Protein AF-A0A9X7YFN1-F1 (afdb_monomer_lite)

pLDDT: mean 92.72, std 11.81, range [46.06, 98.44]

Radius of gyration: 12.18 Å; chains: 1; bounding box: 20×27×38 Å

Foldseek 3Di:
DDPQVLCVLCCDPPNVNPLQVLQVQQVHHSVVSVVCVVVSHQDPPSSLVSSCVRRVDDSCSRCCVVVPDPPPD

Organism: Sphingobium yanoikuyae (NCBI:txid13690)

Structure (mmCIF, N/CA/C/O backbone):
data_AF-A0A9X7YFN1-F1
#
_entry.id   AF-A0A9X7YFN1-F1
#
loop_
_atom_site.group_PDB
_atom_site.id
_atom_site.type_symbol
_atom_site.label_atom_id
_atom_site.label_alt_id
_atom_site.label_comp_id
_atom_site.label_asym_id
_atom_site.label_entity_id
_atom_site.label_seq_id
_atom_site.pdbx_PDB_ins_code
_atom_site.Cartn_x
_atom_site.Cartn_y
_atom_site.Cartn_z
_atom_site.occupancy
_atom_site.B_iso_or_equiv
_atom_site.auth_seq_id
_atom_site.auth_comp_id
_atom_site.auth_asym_id
_atom_site.auth_atom_id
_atom_site.pdbx_PDB_model_num
ATOM 1 N N . MET A 1 1 ? 11.624 13.773 -6.560 1.00 46.06 1 MET A N 1
ATOM 2 C CA . MET A 1 1 ? 10.313 13.182 -6.205 1.00 46.06 1 MET A CA 1
ATOM 3 C C . MET A 1 1 ? 10.532 11.697 -6.001 1.00 46.06 1 MET A C 1
ATOM 5 O O . MET A 1 1 ? 11.106 11.080 -6.882 1.00 46.06 1 MET A O 1
ATOM 9 N N . SER A 1 2 ? 10.215 11.162 -4.821 1.00 52.31 2 SER A N 1
ATOM 10 C CA . SER A 1 2 ? 10.493 9.759 -4.488 1.00 52.31 2 SER A CA 1
ATOM 11 C C . SER A 1 2 ? 9.737 8.818 -5.433 1.00 52.31 2 SER A C 1
ATOM 13 O O . SER A 1 2 ? 8.512 8.872 -5.493 1.00 52.31 2 SER A O 1
ATOM 15 N N . ASP A 1 3 ? 10.471 7.957 -6.138 1.00 69.75 3 ASP A N 1
ATOM 16 C CA . ASP A 1 3 ? 9.960 6.929 -7.059 1.00 69.75 3 ASP A CA 1
ATOM 17 C C . ASP A 1 3 ? 9.417 5.691 -6.308 1.00 69.75 3 ASP A C 1
ATOM 19 O O . ASP A 1 3 ? 9.605 4.541 -6.694 1.00 69.75 3 ASP A O 1
ATOM 23 N N . PHE A 1 4 ? 8.799 5.908 -5.142 1.00 90.44 4 PHE A N 1
ATOM 24 C CA . PHE A 1 4 ? 8.287 4.830 -4.304 1.00 90.44 4 PHE A CA 1
ATOM 25 C C . PHE A 1 4 ? 6.806 4.592 -4.587 1.00 90.44 4 PHE A C 1
ATOM 27 O O . PHE A 1 4 ? 5.941 5.381 -4.195 1.00 90.44 4 PHE A O 1
ATOM 34 N N . ILE A 1 5 ? 6.510 3.473 -5.252 1.00 94.81 5 ILE A N 1
ATOM 35 C CA . ILE A 1 5 ? 5.176 3.183 -5.789 1.00 94.81 5 ILE A CA 1
ATOM 36 C C . ILE A 1 5 ? 4.068 3.184 -4.729 1.00 94.81 5 ILE A C 1
ATOM 38 O O . ILE A 1 5 ? 2.986 3.700 -4.994 1.00 94.81 5 ILE A O 1
ATOM 42 N N . LEU A 1 6 ? 4.340 2.701 -3.511 1.00 95.81 6 LEU A N 1
ATOM 43 C CA . LEU A 1 6 ? 3.357 2.701 -2.424 1.00 95.81 6 LEU A CA 1
ATOM 44 C C . LEU A 1 6 ? 2.978 4.128 -1.998 1.00 95.81 6 LEU A C 1
ATOM 46 O O . LEU A 1 6 ? 1.805 4.413 -1.775 1.00 95.81 6 LEU A O 1
ATOM 50 N N . GLU A 1 7 ? 3.946 5.044 -1.926 1.00 95.81 7 GLU A N 1
ATOM 51 C CA . GLU A 1 7 ? 3.669 6.451 -1.614 1.00 95.81 7 GLU A CA 1
ATOM 52 C C . GLU A 1 7 ? 2.881 7.124 -2.746 1.00 95.81 7 GLU A C 1
ATOM 54 O O . GLU A 1 7 ? 1.951 7.887 -2.475 1.00 95.81 7 GLU A O 1
ATOM 59 N N . ARG A 1 8 ? 3.197 6.803 -4.009 1.00 95.31 8 ARG A N 1
ATOM 60 C CA . ARG A 1 8 ? 2.447 7.295 -5.174 1.00 95.31 8 ARG A CA 1
ATOM 61 C C . ARG A 1 8 ? 0.999 6.805 -5.162 1.00 95.31 8 ARG A C 1
ATOM 63 O O . ARG A 1 8 ? 0.088 7.612 -5.318 1.00 95.31 8 ARG A O 1
ATOM 70 N N . ALA A 1 9 ? 0.795 5.506 -4.952 1.00 95.81 9 ALA A N 1
ATOM 71 C CA . ALA A 1 9 ? -0.522 4.878 -4.902 1.00 95.81 9 ALA A CA 1
ATOM 72 C C . ALA A 1 9 ? -1.394 5.462 -3.786 1.00 95.81 9 ALA A C 1
ATOM 74 O O . ALA A 1 9 ? -2.578 5.703 -3.991 1.00 95.81 9 ALA A O 1
ATOM 75 N N . LEU A 1 10 ? -0.800 5.743 -2.623 1.00 96.56 10 LEU A N 1
ATOM 76 C CA . LEU A 1 10 ? -1.513 6.365 -1.512 1.00 96.56 10 LEU A CA 1
ATOM 77 C C . LEU A 1 10 ? -1.942 7.797 -1.810 1.00 96.56 10 LEU A C 1
ATOM 79 O O . LEU A 1 10 ? -3.043 8.170 -1.426 1.00 96.56 10 LEU A O 1
ATOM 83 N N . LYS A 1 11 ? -1.090 8.607 -2.450 1.00 96.31 11 LYS A N 1
ATOM 84 C CA . LYS A 1 11 ? -1.407 10.011 -2.769 1.00 96.31 11 LYS A CA 1
ATOM 85 C C . LYS A 1 11 ? -2.454 10.153 -3.875 1.00 96.31 11 LYS A C 1
ATOM 87 O O . LYS A 1 11 ? -3.125 11.177 -3.920 1.00 96.31 11 LYS A O 1
ATOM 92 N N . ALA A 1 12 ? -2.580 9.161 -4.752 1.00 95.75 12 ALA A N 1
ATOM 93 C C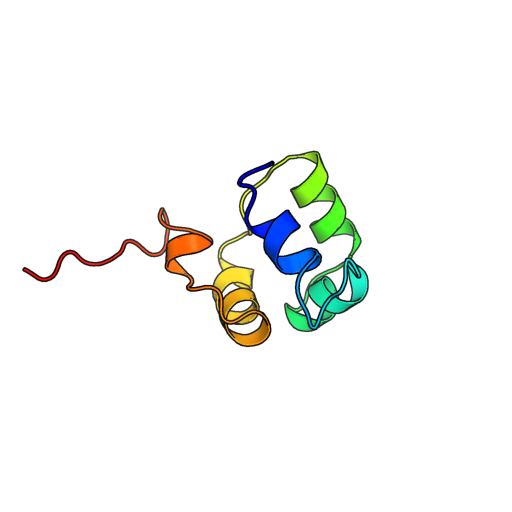A . ALA A 1 12 ? -3.557 9.166 -5.832 1.00 95.75 12 ALA A CA 1
ATOM 94 C C . ALA A 1 12 ? -4.995 8.948 -5.325 1.00 95.75 12 ALA A C 1
ATOM 96 O O . ALA A 1 12 ? -5.229 8.384 -4.252 1.00 95.75 12 ALA A O 1
ATOM 97 N N . GLU A 1 13 ? -5.975 9.365 -6.127 1.00 94.50 13 GLU A N 1
ATOM 98 C CA . GLU A 1 13 ? -7.362 8.932 -5.950 1.00 94.50 13 GLU A CA 1
ATOM 99 C C . GLU A 1 13 ? -7.476 7.412 -6.172 1.00 94.50 13 GLU A C 1
ATOM 101 O O . GLU A 1 13 ? -6.742 6.860 -6.995 1.00 94.50 13 GLU A O 1
ATOM 106 N N . PRO A 1 14 ? -8.367 6.708 -5.450 1.00 94.94 14 PRO A N 1
ATOM 107 C CA . PRO A 1 14 ? -9.359 7.223 -4.502 1.00 94.94 14 PRO A CA 1
ATOM 108 C C . PRO A 1 14 ? -8.825 7.422 -3.069 1.00 94.94 14 PRO A C 1
ATOM 110 O O . PRO A 1 14 ? -9.614 7.597 -2.137 1.00 94.94 14 PRO A O 1
ATOM 113 N N . PHE A 1 15 ? -7.520 7.285 -2.822 1.00 96.88 15 PHE A N 1
ATOM 114 C CA . PHE A 1 15 ? -6.981 7.201 -1.462 1.00 96.88 15 PHE A CA 1
ATOM 115 C C . PHE A 1 15 ? -6.620 8.557 -0.864 1.00 96.88 15 PHE A C 1
ATOM 117 O O . PHE A 1 15 ? -6.790 8.714 0.344 1.00 96.88 15 PHE A O 1
ATOM 124 N N . ALA A 1 16 ? -6.180 9.527 -1.671 1.00 96.12 16 ALA A N 1
ATOM 125 C CA . ALA A 1 16 ? -5.908 10.909 -1.253 1.00 96.12 16 ALA A CA 1
ATOM 126 C C . ALA A 1 16 ? -5.046 11.010 0.030 1.00 96.12 16 ALA A C 1
ATOM 128 O O . ALA A 1 16 ? -5.283 11.820 0.924 1.00 96.12 16 ALA A O 1
ATOM 129 N N . GLY A 1 17 ? -4.059 10.122 0.162 1.00 95.75 17 GLY A N 1
ATOM 130 C CA . GLY A 1 17 ? -3.155 10.005 1.309 1.00 95.75 17 GLY A CA 1
ATOM 131 C C . GLY A 1 17 ? -3.696 9.193 2.494 1.00 95.75 17 GLY A C 1
ATOM 132 O O . GLY A 1 17 ? -2.971 8.979 3.469 1.00 95.75 17 GLY A O 1
ATOM 133 N N . ASN 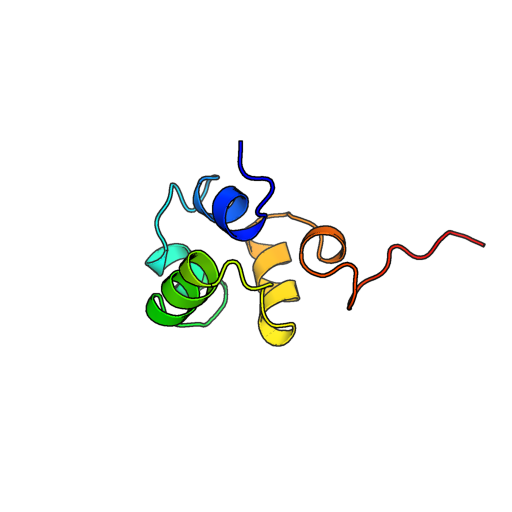A 1 18 ? -4.935 8.701 2.438 1.00 97.94 18 ASN A N 1
ATOM 134 C CA . ASN A 1 18 ? -5.565 7.957 3.525 1.00 97.94 18 ASN A CA 1
ATOM 135 C C . ASN A 1 18 ? -5.079 6.499 3.578 1.00 97.94 18 ASN A C 1
ATOM 137 O O . ASN A 1 18 ? -5.604 5.601 2.913 1.00 97.94 18 ASN A O 1
ATOM 141 N N . GLN A 1 19 ? -4.089 6.259 4.438 1.00 98.06 19 GLN A N 1
ATOM 142 C CA . GLN A 1 19 ? -3.498 4.935 4.641 1.00 98.06 19 GLN A CA 1
ATOM 143 C C . GLN A 1 19 ? -4.505 3.900 5.156 1.00 98.06 19 GLN A C 1
ATOM 145 O O . GLN A 1 19 ? -4.447 2.749 4.735 1.00 98.06 19 GLN A O 1
ATOM 150 N N . SER A 1 20 ? -5.447 4.287 6.024 1.00 98.38 20 SER A N 1
ATOM 151 C CA . SER A 1 20 ? -6.480 3.375 6.535 1.00 98.38 20 SER A CA 1
ATOM 152 C C . SER A 1 20 ? -7.432 2.920 5.432 1.00 98.38 20 SER A C 1
ATOM 154 O O . SER A 1 20 ? -7.790 1.745 5.378 1.00 98.38 20 SER A O 1
ATOM 156 N N . LYS A 1 21 ? -7.808 3.829 4.523 1.00 98.44 21 LYS A N 1
ATOM 157 C CA . LYS A 1 21 ? -8.650 3.515 3.361 1.00 98.44 21 LYS A CA 1
ATOM 158 C C . LYS A 1 21 ? -7.952 2.525 2.430 1.00 98.44 21 LYS A C 1
ATOM 160 O O . LYS A 1 21 ? -8.559 1.527 2.052 1.00 98.44 21 LYS A O 1
ATOM 165 N N . PHE A 1 22 ? -6.677 2.763 2.120 1.00 98.31 22 PHE A N 1
ATOM 166 C CA . PHE A 1 22 ? -5.878 1.847 1.303 1.00 98.31 22 PHE A CA 1
ATOM 167 C C . PHE A 1 22 ? -5.696 0.484 1.977 1.00 98.31 22 PHE A C 1
ATOM 169 O O . PHE A 1 22 ? -5.958 -0.543 1.359 1.00 98.31 22 PHE A O 1
ATOM 176 N N . ALA A 1 23 ? -5.338 0.468 3.265 1.00 98.44 23 ALA A N 1
ATOM 177 C CA . ALA 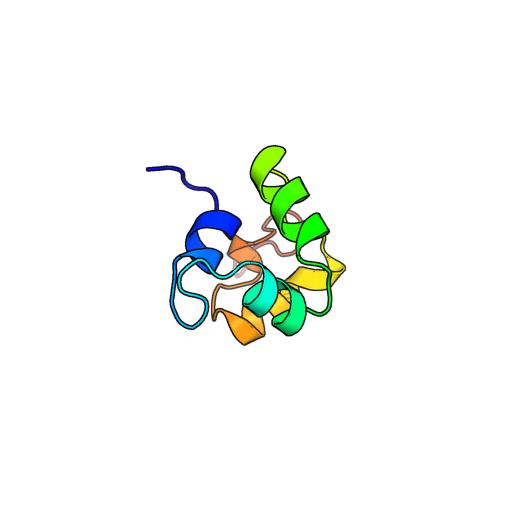A 1 23 ? -5.170 -0.761 4.034 1.00 98.44 23 ALA A CA 1
ATOM 178 C C . ALA A 1 23 ? -6.430 -1.632 3.997 1.00 98.44 23 ALA A C 1
ATOM 180 O O . ALA A 1 23 ? -6.355 -2.825 3.714 1.00 98.44 23 ALA A O 1
ATOM 181 N N . ARG A 1 24 ? -7.600 -1.018 4.208 1.00 98.44 24 ARG A N 1
ATOM 182 C CA . ARG A 1 24 ? -8.891 -1.712 4.171 1.00 98.44 24 ARG A CA 1
ATOM 183 C C . ARG A 1 24 ? -9.217 -2.251 2.777 1.00 98.44 24 ARG A C 1
ATOM 185 O O . ARG A 1 24 ? -9.749 -3.349 2.681 1.00 98.44 24 ARG A O 1
ATOM 192 N N . ALA A 1 25 ? -8.866 -1.512 1.723 1.00 98.00 25 ALA A N 1
ATOM 193 C CA . ALA A 1 25 ? -9.074 -1.930 0.337 1.00 98.00 25 ALA A CA 1
ATOM 194 C C . ALA A 1 25 ? -8.240 -3.166 -0.041 1.00 98.00 25 ALA A C 1
ATOM 196 O O . ALA A 1 25 ? -8.737 -4.041 -0.741 1.00 98.00 25 ALA A O 1
ATOM 197 N N . ILE A 1 26 ? -7.005 -3.278 0.462 1.00 97.81 26 ILE A N 1
ATOM 198 C CA . ILE A 1 26 ? -6.132 -4.432 0.181 1.00 97.81 26 ILE A CA 1
ATOM 199 C C . ILE A 1 26 ? -6.196 -5.539 1.245 1.00 97.81 26 ILE A C 1
ATOM 201 O O . ILE A 1 26 ? -5.523 -6.557 1.103 1.00 97.81 26 ILE A O 1
ATOM 205 N N . GLY A 1 27 ? -7.001 -5.369 2.299 1.00 97.88 27 GLY A N 1
ATOM 206 C CA . GLY A 1 27 ? -7.210 -6.380 3.341 1.00 97.88 27 GLY A C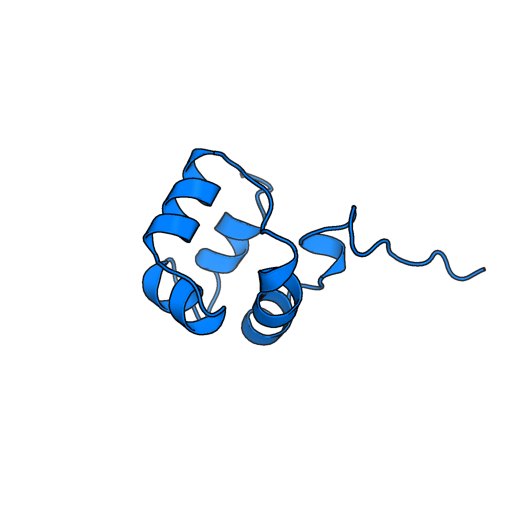A 1
ATOM 207 C C . 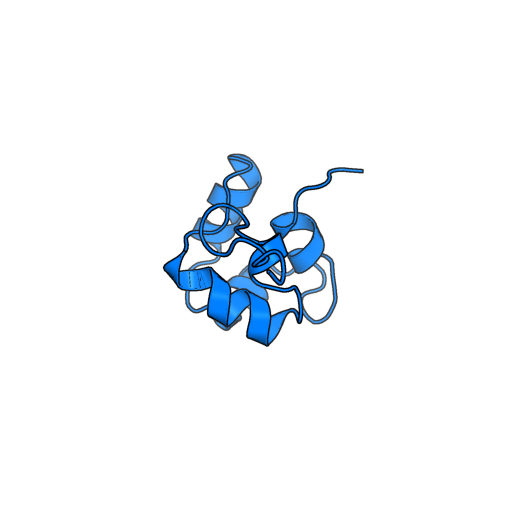GLY A 1 27 ? -6.100 -6.458 4.396 1.00 97.88 27 GLY A C 1
ATOM 208 O O . GLY A 1 27 ? -5.765 -7.547 4.850 1.00 97.88 27 GLY A O 1
ATOM 209 N N . THR A 1 28 ? -5.515 -5.324 4.789 1.00 98.12 28 THR A N 1
ATOM 210 C CA . THR A 1 28 ? -4.471 -5.244 5.826 1.00 98.12 28 THR A CA 1
ATOM 211 C C . THR A 1 28 ? -4.734 -4.118 6.838 1.00 98.12 28 THR A C 1
ATOM 213 O O . THR A 1 28 ? -5.770 -3.454 6.796 1.00 98.12 28 THR A O 1
ATOM 216 N N . SER A 1 29 ? -3.809 -3.895 7.777 1.00 98.38 29 SER A N 1
ATOM 217 C CA . SER A 1 29 ? -3.896 -2.828 8.785 1.00 98.38 29 SER A CA 1
ATOM 218 C C . SER A 1 29 ? -3.188 -1.541 8.341 1.00 98.38 29 SER A C 1
ATOM 220 O O . SER A 1 29 ? -2.192 -1.577 7.617 1.00 98.38 29 SER A O 1
ATOM 222 N N . GLN A 1 30 ? -3.649 -0.377 8.814 1.00 98.19 30 GLN A N 1
ATOM 223 C CA . GLN A 1 30 ? -2.950 0.892 8.559 1.00 98.19 30 GLN A CA 1
ATOM 224 C C . GLN A 1 30 ? -1.516 0.882 9.118 1.00 98.19 30 GLN A C 1
ATOM 226 O O . GLN A 1 30 ? -0.611 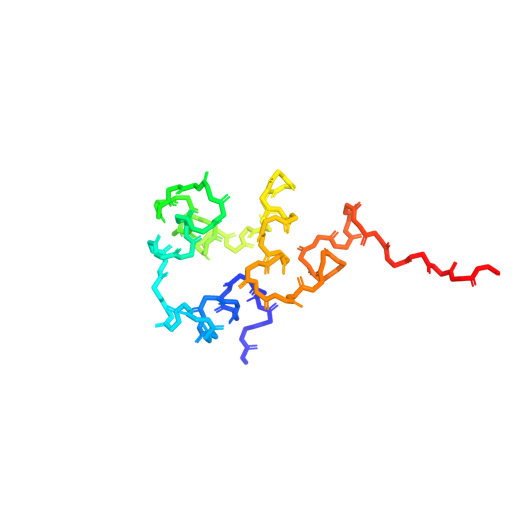1.444 8.499 1.00 98.19 30 GLN A O 1
ATOM 231 N N . GLN A 1 31 ? -1.287 0.186 10.237 1.00 98.38 31 GLN A N 1
ATOM 232 C CA . GLN A 1 31 ? 0.042 0.018 10.824 1.00 98.38 31 GLN A CA 1
ATOM 233 C C . GLN A 1 31 ? 1.012 -0.666 9.852 1.00 98.38 31 GLN A C 1
ATOM 235 O O . GLN A 1 31 ? 2.156 -0.228 9.734 1.00 98.38 31 GLN A O 1
ATOM 240 N N . ASN A 1 32 ? 0.560 -1.685 9.114 1.00 98.31 32 ASN A N 1
ATOM 241 C CA . ASN A 1 32 ? 1.378 -2.338 8.091 1.00 98.31 32 ASN A CA 1
ATOM 242 C C . ASN A 1 32 ? 1.780 -1.355 6.986 1.00 98.31 32 ASN A C 1
ATOM 244 O O . ASN A 1 32 ? 2.959 -1.275 6.648 1.00 98.31 32 ASN A O 1
ATOM 248 N N . ILE A 1 33 ? 0.840 -0.536 6.500 1.00 98.00 33 ILE A N 1
ATOM 249 C CA . ILE A 1 33 ? 1.129 0.505 5.500 1.00 98.00 33 ILE A CA 1
ATOM 250 C C . ILE A 1 33 ? 2.190 1.486 6.013 1.00 98.00 33 ILE A C 1
ATOM 252 O O . ILE A 1 33 ? 3.167 1.766 5.318 1.00 98.00 33 ILE A O 1
ATOM 256 N N . SER A 1 34 ? 2.024 1.981 7.242 1.00 97.94 34 SER A N 1
ATOM 257 C CA . SER A 1 34 ? 2.971 2.895 7.892 1.00 97.94 34 SER A CA 1
ATOM 258 C C . SER A 1 34 ? 4.365 2.275 8.022 1.00 97.94 34 SER A C 1
ATOM 260 O O . SER A 1 34 ? 5.366 2.915 7.692 1.00 97.94 34 SER A O 1
ATOM 262 N N . ASN A 1 35 ? 4.439 1.006 8.435 1.00 98.06 35 ASN A N 1
ATOM 263 C CA . ASN A 1 35 ? 5.696 0.271 8.546 1.00 98.06 35 ASN A CA 1
ATOM 264 C C . ASN A 1 35 ? 6.390 0.144 7.181 1.00 98.06 35 ASN A C 1
ATOM 266 O O . ASN A 1 35 ? 7.583 0.432 7.080 1.00 98.06 35 ASN A O 1
ATOM 270 N N . TRP A 1 36 ? 5.658 -0.214 6.121 1.00 97.56 36 TRP A N 1
ATOM 271 C CA . TRP A 1 36 ? 6.223 -0.329 4.772 1.00 97.56 36 TRP A CA 1
ATOM 272 C C . TRP A 1 36 ? 6.688 1.018 4.213 1.00 97.56 36 TRP A C 1
ATOM 274 O O . TRP A 1 36 ? 7.747 1.083 3.593 1.00 97.56 36 TRP A O 1
ATOM 284 N N . LEU A 1 37 ? 5.955 2.104 4.480 1.00 96.12 37 LEU A N 1
ATOM 285 C CA . LEU A 1 37 ? 6.363 3.461 4.103 1.00 96.12 37 LEU A CA 1
ATOM 286 C C . LEU A 1 37 ? 7.669 3.876 4.782 1.00 96.12 37 LEU A C 1
ATOM 288 O O . LEU A 1 37 ? 8.585 4.350 4.110 1.00 96.12 37 LEU A O 1
ATOM 292 N N . ARG A 1 38 ? 7.767 3.678 6.102 1.00 96.06 38 ARG A N 1
ATOM 293 C CA . ARG A 1 38 ? 8.956 4.035 6.894 1.00 96.06 38 ARG A CA 1
ATOM 294 C C . ARG A 1 38 ? 10.177 3.219 6.490 1.00 96.06 38 ARG A C 1
ATOM 296 O O . ARG A 1 38 ? 11.256 3.778 6.340 1.00 96.06 38 ARG A O 1
ATOM 303 N N . ALA A 1 39 ? 9.993 1.918 6.279 1.00 95.62 39 ALA A N 1
ATOM 304 C CA . ALA A 1 39 ? 11.059 1.011 5.868 1.00 95.62 39 ALA A CA 1
ATOM 305 C C . ALA A 1 39 ? 11.400 1.109 4.371 1.00 95.62 39 ALA A C 1
ATOM 307 O O . ALA A 1 39 ? 12.310 0.417 3.920 1.00 95.62 39 ALA A O 1
ATOM 308 N N . ARG A 1 40 ? 10.652 1.907 3.587 1.00 94.38 40 ARG A N 1
ATOM 309 C CA . ARG A 1 40 ? 10.704 1.904 2.112 1.00 94.38 40 ARG A CA 1
ATOM 310 C C . ARG A 1 40 ? 10.621 0.478 1.541 1.00 94.38 40 ARG A C 1
ATOM 312 O O . ARG A 1 40 ? 11.259 0.148 0.545 1.00 94.38 40 ARG A O 1
ATOM 319 N N . ALA A 1 41 ? 9.832 -0.374 2.193 1.00 94.38 41 ALA A N 1
ATOM 320 C CA . ALA A 1 41 ? 9.713 -1.783 1.855 1.00 94.38 41 ALA A CA 1
ATOM 321 C C . ALA A 1 41 ? 8.790 -1.983 0.649 1.00 94.38 41 ALA A C 1
ATOM 323 O O . ALA A 1 41 ? 7.792 -1.281 0.480 1.00 94.38 41 ALA A O 1
ATOM 324 N N . LYS A 1 42 ? 9.095 -2.989 -0.174 1.00 94.62 42 LYS A N 1
ATOM 325 C CA . LYS A 1 42 ? 8.189 -3.426 -1.239 1.00 94.62 42 LYS A CA 1
ATOM 326 C C . LYS A 1 42 ? 6.885 -3.962 -0.642 1.00 94.62 42 LYS A C 1
ATOM 328 O O . LYS A 1 42 ? 6.887 -4.544 0.442 1.00 94.62 42 LYS A O 1
ATOM 333 N N . LEU A 1 43 ? 5.787 -3.830 -1.385 1.00 96.62 43 LEU A N 1
ATOM 334 C CA . LEU A 1 43 ? 4.513 -4.433 -1.001 1.00 96.62 43 LEU A CA 1
ATOM 335 C C . LEU A 1 43 ? 4.657 -5.973 -0.943 1.00 96.62 43 LEU A C 1
ATOM 337 O O . LEU A 1 43 ? 5.167 -6.570 -1.906 1.00 96.62 43 LEU A O 1
ATOM 341 N N . PRO A 1 44 ? 4.242 -6.643 0.151 1.00 97.31 44 PRO A N 1
ATOM 342 C CA . PRO A 1 44 ? 4.253 -8.102 0.208 1.00 97.31 44 PRO A CA 1
ATOM 343 C C . PRO A 1 44 ? 3.385 -8.713 -0.897 1.00 97.31 44 PRO A C 1
ATOM 345 O O . PRO A 1 44 ? 2.350 -8.158 -1.265 1.00 97.31 44 PRO A O 1
ATOM 348 N N . GLY A 1 45 ? 3.820 -9.856 -1.438 1.00 97.25 45 GLY A N 1
ATOM 349 C CA . GLY A 1 45 ? 3.237 -10.449 -2.650 1.00 97.25 45 GLY A CA 1
ATOM 350 C C . GLY A 1 45 ? 1.740 -10.749 -2.532 1.00 97.25 45 GLY A C 1
ATOM 351 O O . GLY A 1 45 ? 0.990 -10.523 -3.475 1.00 97.25 45 GLY A O 1
ATOM 352 N N . GLU A 1 46 ? 1.296 -11.159 -1.344 1.00 97.56 46 GLU A N 1
ATOM 353 C CA . GLU A 1 46 ? -0.106 -11.471 -1.032 1.00 97.56 46 GLU A CA 1
ATOM 354 C C . GLU A 1 46 ? -1.079 -10.285 -1.203 1.00 97.56 46 GLU A C 1
ATOM 356 O O . GLU A 1 46 ? -2.284 -10.493 -1.364 1.00 97.56 46 GLU A O 1
ATOM 361 N N . TYR A 1 47 ? -0.575 -9.043 -1.200 1.00 98.19 47 TYR A N 1
ATOM 362 C CA . TYR A 1 47 ? -1.387 -7.833 -1.372 1.00 98.19 47 TYR A CA 1
ATOM 363 C C . TYR A 1 47 ? -1.313 -7.240 -2.782 1.00 98.19 47 TYR A C 1
ATOM 365 O O . TYR A 1 47 ? -2.079 -6.329 -3.087 1.00 98.19 47 TYR A O 1
ATOM 373 N N . VAL A 1 48 ? -0.414 -7.726 -3.646 1.00 98.12 48 VAL A N 1
ATOM 374 C CA . VAL A 1 48 ? -0.135 -7.098 -4.951 1.00 98.12 48 VAL A CA 1
ATOM 375 C C . VAL A 1 48 ? -1.353 -7.110 -5.865 1.00 98.12 48 VAL A C 1
ATOM 377 O O . VAL A 1 48 ? -1.672 -6.082 -6.450 1.00 98.12 48 VAL A O 1
ATOM 380 N N . LEU A 1 49 ? -2.055 -8.240 -5.961 1.00 97.75 49 LEU A N 1
ATOM 381 C CA . LEU A 1 49 ? -3.216 -8.358 -6.849 1.00 97.75 49 LEU A CA 1
ATOM 382 C C . LEU A 1 49 ? -4.355 -7.427 -6.417 1.00 97.75 49 LEU A C 1
ATOM 384 O O . LEU A 1 49 ? -4.893 -6.693 -7.235 1.00 97.75 49 LEU A O 1
ATOM 388 N N . ARG A 1 50 ? -4.640 -7.361 -5.111 1.00 98.25 50 ARG A N 1
ATOM 389 C CA . ARG A 1 50 ? -5.637 -6.422 -4.572 1.00 98.25 50 ARG A CA 1
ATOM 390 C C . ARG A 1 50 ? -5.211 -4.971 -4.770 1.00 98.25 50 ARG A C 1
ATOM 392 O O . ARG A 1 50 ? -6.042 -4.124 -5.074 1.00 98.25 50 ARG A O 1
ATOM 399 N N . ALA A 1 51 ? -3.921 -4.671 -4.603 1.00 97.69 51 ALA A N 1
ATOM 400 C CA . ALA A 1 51 ? -3.392 -3.336 -4.853 1.00 97.69 51 ALA A CA 1
ATOM 401 C C . ALA A 1 51 ? -3.550 -2.937 -6.327 1.00 97.69 51 ALA A C 1
ATOM 403 O O . ALA A 1 51 ? -3.957 -1.812 -6.595 1.00 97.69 51 ALA A O 1
ATOM 404 N N . GLU A 1 52 ? -3.282 -3.838 -7.274 1.00 97.75 52 GLU A N 1
ATOM 405 C CA . GLU A 1 52 ? -3.525 -3.614 -8.704 1.00 97.75 52 GLU A CA 1
ATOM 406 C C . GLU A 1 52 ? -5.006 -3.358 -8.995 1.00 97.75 52 GLU A C 1
ATOM 408 O O . GLU A 1 52 ? -5.322 -2.365 -9.643 1.00 97.75 52 GLU A O 1
ATOM 413 N N . GLU A 1 53 ? -5.913 -4.172 -8.454 1.00 97.69 53 GLU A N 1
ATOM 414 C CA . GLU A 1 53 ? -7.361 -3.997 -8.629 1.00 97.69 53 GLU A CA 1
ATOM 415 C C . GLU A 1 53 ? -7.848 -2.625 -8.143 1.00 97.69 53 GLU A C 1
ATOM 417 O O . GLU A 1 53 ? -8.613 -1.956 -8.836 1.00 97.69 53 GLU A O 1
ATOM 422 N N . VAL A 1 54 ? -7.395 -2.178 -6.966 1.00 97.56 54 VAL A N 1
ATOM 423 C CA . VAL A 1 54 ? -7.911 -0.942 -6.350 1.00 97.56 54 VAL A CA 1
ATOM 424 C C . VAL A 1 54 ? -7.186 0.329 -6.799 1.00 97.56 54 VAL A C 1
ATOM 426 O O . VAL A 1 54 ? -7.689 1.426 -6.562 1.00 97.56 54 VAL A O 1
ATOM 429 N N . THR A 1 55 ? -6.002 0.210 -7.410 1.00 96.62 55 THR A N 1
ATOM 430 C CA . THR A 1 55 ? -5.204 1.363 -7.880 1.00 96.62 55 THR A CA 1
ATOM 431 C C . THR A 1 55 ? -5.092 1.460 -9.398 1.00 96.62 55 THR A C 1
ATOM 433 O O . THR A 1 55 ? -4.684 2.502 -9.904 1.00 96.62 55 THR A O 1
ATOM 436 N N . GLY A 1 56 ? -5.365 0.377 -10.128 1.00 96.50 56 GLY A N 1
ATOM 437 C CA . GLY A 1 56 ? -5.067 0.254 -11.556 1.00 96.50 56 GLY A CA 1
ATOM 438 C C . GLY A 1 56 ? -3.568 0.203 -11.887 1.00 96.50 56 GLY A C 1
ATOM 439 O O . GLY A 1 56 ? -3.195 0.173 -13.059 1.00 96.50 56 GLY A O 1
ATOM 440 N N . ILE A 1 57 ? -2.680 0.210 -10.887 1.00 95.75 57 ILE A N 1
ATOM 441 C CA . ILE A 1 57 ? -1.234 0.113 -11.098 1.00 95.75 57 ILE A CA 1
ATOM 442 C C . ILE A 1 57 ? -0.879 -1.353 -11.310 1.00 95.75 57 ILE A C 1
ATOM 444 O O . ILE A 1 57 ? -1.079 -2.173 -10.417 1.00 95.75 57 ILE A O 1
ATOM 448 N N . SER A 1 58 ? -0.290 -1.658 -12.466 1.00 96.44 58 SER A N 1
ATOM 449 C CA . SER A 1 58 ? 0.050 -3.032 -12.827 1.00 96.44 58 SER A CA 1
ATOM 450 C C . SER A 1 58 ? 0.933 -3.724 -11.783 1.00 96.44 58 SER A C 1
ATOM 452 O O . SER A 1 58 ? 1.892 -3.141 -11.263 1.00 96.44 58 SER A O 1
ATOM 454 N N . ARG A 1 59 ? 0.668 -5.012 -11.535 1.00 96.19 59 ARG A N 1
ATOM 455 C CA . ARG A 1 59 ? 1.489 -5.892 -10.681 1.00 96.19 59 ARG A CA 1
ATOM 456 C C . ARG A 1 59 ? 2.976 -5.896 -11.057 1.00 96.19 59 ARG A C 1
ATOM 458 O O . ARG A 1 59 ? 3.828 -6.016 -10.175 1.00 96.19 59 ARG A O 1
ATOM 465 N N . HIS A 1 60 ? 3.280 -5.687 -12.340 1.00 95.38 60 HIS A N 1
ATOM 466 C CA . HIS A 1 60 ? 4.641 -5.587 -12.872 1.00 95.38 60 HIS A CA 1
ATOM 467 C C . HIS A 1 60 ? 5.398 -4.366 -12.331 1.00 95.38 60 HIS A C 1
ATOM 469 O O . HIS A 1 60 ? 6.616 -4.400 -12.198 1.00 95.38 60 HIS A O 1
ATOM 475 N N . VAL A 1 61 ? 4.678 -3.300 -11.969 1.00 94.88 61 VAL A N 1
ATOM 476 C CA . VAL A 1 61 ? 5.245 -2.099 -11.338 1.00 94.88 61 VAL A CA 1
ATOM 477 C C . VAL A 1 61 ? 5.401 -2.305 -9.831 1.00 94.88 61 VAL A C 1
ATOM 479 O O . VAL A 1 61 ? 6.403 -1.901 -9.247 1.00 94.88 61 VAL A O 1
ATOM 482 N N . TRP A 1 62 ? 4.427 -2.954 -9.186 1.00 95.44 62 TRP A N 1
ATOM 483 C CA . TRP A 1 62 ? 4.467 -3.220 -7.744 1.00 95.44 62 TRP A CA 1
ATOM 484 C C . TRP A 1 62 ? 5.606 -4.156 -7.338 1.00 95.44 62 TRP A C 1
ATOM 486 O O . TRP A 1 62 ? 6.311 -3.896 -6.358 1.00 95.44 62 TRP A O 1
ATOM 496 N N . ARG A 1 63 ? 5.749 -5.273 -8.056 1.00 95.00 63 ARG A N 1
ATOM 497 C CA . ARG A 1 63 ? 6.709 -6.342 -7.764 1.00 95.00 63 ARG A CA 1
ATOM 498 C C . ARG A 1 63 ? 7.233 -6.951 -9.067 1.00 95.00 63 ARG A C 1
ATOM 500 O O . ARG A 1 63 ? 6.873 -8.086 -9.370 1.00 95.00 63 ARG A O 1
ATOM 507 N N . PRO A 1 64 ? 8.116 -6.259 -9.812 1.00 94.44 64 PRO A N 1
ATOM 508 C CA . PRO A 1 64 ? 8.739 -6.822 -11.016 1.00 94.44 64 PRO A CA 1
ATOM 509 C C . PRO A 1 64 ? 9.530 -8.107 -10.729 1.00 94.44 64 PRO A C 1
ATOM 511 O O . PRO A 1 64 ? 9.675 -8.951 -11.602 1.00 94.44 64 PRO A O 1
ATOM 514 N N . ASP A 1 65 ? 9.996 -8.289 -9.488 1.00 94.31 65 ASP A N 1
ATOM 515 C CA . ASP A 1 65 ? 10.661 -9.513 -9.036 1.00 94.31 65 ASP A CA 1
ATOM 516 C C . ASP A 1 65 ? 9.719 -10.721 -8.875 1.00 94.31 65 ASP A C 1
ATOM 518 O O . ASP A 1 65 ? 10.185 -11.853 -8.938 1.00 94.31 65 ASP A O 1
ATOM 522 N N . LEU A 1 66 ? 8.411 -10.501 -8.677 1.00 93.88 66 LEU A N 1
ATOM 523 C CA . LEU A 1 66 ? 7.400 -11.572 -8.640 1.00 93.88 66 LEU A CA 1
ATOM 524 C C . LEU A 1 66 ? 6.610 -11.682 -9.945 1.00 93.88 66 LEU A C 1
ATOM 526 O O . LEU A 1 66 ? 6.154 -12.763 -10.305 1.00 93.88 66 LEU A O 1
ATOM 530 N N . TYR A 1 67 ? 6.429 -10.559 -10.633 1.00 93.19 67 TYR A N 1
ATOM 531 C CA . TYR A 1 67 ? 5.667 -10.437 -11.864 1.00 93.19 67 TYR A CA 1
ATOM 532 C C . TYR A 1 67 ? 6.548 -9.771 -12.924 1.00 93.19 67 TYR A C 1
ATOM 534 O O . TYR A 1 67 ? 6.365 -8.584 -13.207 1.00 93.19 67 TYR A O 1
ATOM 542 N N . PRO A 1 68 ? 7.515 -10.487 -13.516 1.00 91.62 68 PRO A N 1
ATOM 543 C CA . PRO A 1 68 ? 8.281 -9.943 -14.629 1.00 91.62 68 PRO A CA 1
ATOM 544 C C . PRO A 1 68 ? 7.347 -9.662 -15.815 1.00 91.62 68 PRO A C 1
ATOM 546 O O . PRO A 1 68 ? 6.384 -10.400 -16.044 1.00 91.62 68 PRO A O 1
ATOM 549 N N . LEU A 1 69 ? 7.612 -8.589 -16.566 1.00 87.25 69 LEU A N 1
ATOM 550 C CA . LEU A 1 69 ? 7.037 -8.448 -17.903 1.00 87.25 69 LEU A CA 1
ATOM 551 C C . LEU A 1 69 ? 7.634 -9.583 -18.728 1.00 87.25 69 LEU A C 1
ATOM 553 O O . LEU A 1 69 ? 8.851 -9.640 -18.895 1.00 87.25 69 LEU A O 1
ATOM 557 N N . ALA A 1 70 ? 6.804 -10.523 -19.172 1.00 76.00 70 ALA A N 1
ATOM 558 C CA . ALA A 1 70 ? 7.262 -11.507 -20.133 1.00 76.00 70 ALA A CA 1
ATOM 559 C C . ALA A 1 70 ? 7.705 -10.726 -21.375 1.00 76.00 70 ALA A C 1
ATOM 561 O O . ALA A 1 70 ? 6.877 -10.083 -22.020 1.00 76.00 70 ALA A O 1
ATOM 562 N N . GLU A 1 71 ? 9.002 -10.732 -21.683 1.00 65.25 71 GLU A N 1
ATOM 563 C CA . GLU A 1 71 ? 9.432 -10.368 -23.025 1.00 65.25 71 GLU A CA 1
ATOM 564 C C . GLU A 1 71 ? 8.721 -11.340 -23.962 1.00 65.25 71 GLU A C 1
ATOM 566 O O . GLU A 1 71 ? 8.891 -12.559 -23.858 1.00 65.25 71 GLU A O 1
ATOM 571 N N . ALA A 1 72 ? 7.824 -10.801 -24.790 1.00 51.66 72 ALA A N 1
ATOM 572 C CA . ALA A 1 72 ? 7.205 -11.561 -25.857 1.00 51.66 72 ALA A CA 1
ATOM 573 C C . ALA A 1 72 ? 8.345 -12.159 -26.686 1.00 51.66 72 ALA A C 1
ATOM 575 O O . ALA A 1 72 ? 9.167 -11.424 -27.233 1.00 51.66 72 ALA A O 1
ATOM 576 N N . LYS A 1 73 ? 8.429 -13.486 -26.666 1.00 48.25 73 LYS A N 1
ATOM 577 C CA . LYS A 1 73 ? 9.398 -14.245 -27.445 1.00 48.25 73 LYS A CA 1
ATOM 578 C C . LYS A 1 73 ? 8.998 -14.268 -28.912 1.00 48.25 73 LYS A C 1
ATOM 580 O O . LYS A 1 73 ? 7.774 -14.328 -29.169 1.00 48.25 73 LYS A O 1
#

InterPro domains:
  IPR001387 Cro/C1-type, helix-turn-helix domain [PS50943] (19-62)
  IPR010982 Lambda repressor-like, DNA-binding domain superfamily [G3DSA:1.10.260.40] (6-73)
  IPR010982 Lambda repressor-like, DNA-binding domain superfamily [SSF47413] (13-67)
  IPR031856 Bacterial antitoxin YdaS-like [PF15943] (15-68)

Secondary structure (DSSP, 8-state):
----HHHHHHHSTTTTT-HHHHHHHHTS-HHHHHHHHHTTPPPPHHHHHHHHHHH---HHHH-TTTS------

Sequence (73 aa):
MSDFILERALKAEPFAGNQSKFARAIGTSQQNISNWLRARAKLPGEYVLRAEEVTGISRHVWRPDLYPLAEAK